Protein AF-A0A3B9MMD9-F1 (afdb_monomer_lite)

Secondary structure (DSSP, 8-state):
-PPP-EEEEEESS-HHHHHHHHHHHHHHHHHH-TT-EEEEEE----

Radius of gyration: 12.18 Å; chains: 1; bounding box: 28×17×34 Å

Sequence (46 aa):
MTLSLSIVVPAYNEGARLGKSLCSIVTYLNKYAPGSELIVVDDGST

Structure (mmCIF, N/CA/C/O backbone):
data_AF-A0A3B9MMD9-F1
#
_entry.id   AF-A0A3B9MMD9-F1
#
loop_
_atom_site.group_PDB
_atom_site.id
_atom_site.type_symbol
_atom_site.label_atom_id
_atom_site.label_alt_id
_atom_site.label_comp_id
_atom_site.label_asym_id
_atom_site.label_entity_id
_atom_site.label_seq_id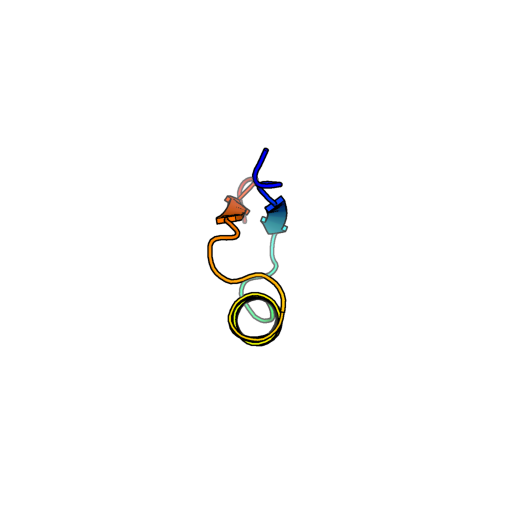
_atom_site.pdbx_PDB_ins_code
_atom_site.Cartn_x
_atom_site.Cartn_y
_atom_site.Cartn_z
_atom_site.occupancy
_atom_site.B_iso_or_equiv
_atom_site.auth_seq_id
_atom_site.auth_comp_id
_atom_site.auth_asym_id
_atom_site.auth_atom_id
_atom_site.pdbx_PDB_model_num
ATOM 1 N N . MET A 1 1 ? -18.189 12.866 17.172 1.00 52.62 1 MET A N 1
ATOM 2 C CA . MET A 1 1 ? -17.596 12.853 15.819 1.00 52.62 1 MET A CA 1
ATOM 3 C C . MET A 1 1 ? -16.509 11.800 15.791 1.00 52.62 1 MET A C 1
ATOM 5 O O . MET A 1 1 ? -15.685 11.797 16.696 1.00 52.62 1 MET A O 1
ATOM 9 N N . THR A 1 2 ? -16.532 10.903 14.812 1.00 77.06 2 THR A N 1
ATOM 10 C CA . THR A 1 2 ? -15.434 9.965 14.550 1.00 77.06 2 THR A CA 1
ATOM 11 C C . THR A 1 2 ? -14.447 10.634 13.600 1.00 77.06 2 THR A C 1
ATOM 13 O O . THR A 1 2 ? -14.867 11.239 12.616 1.00 77.06 2 THR A O 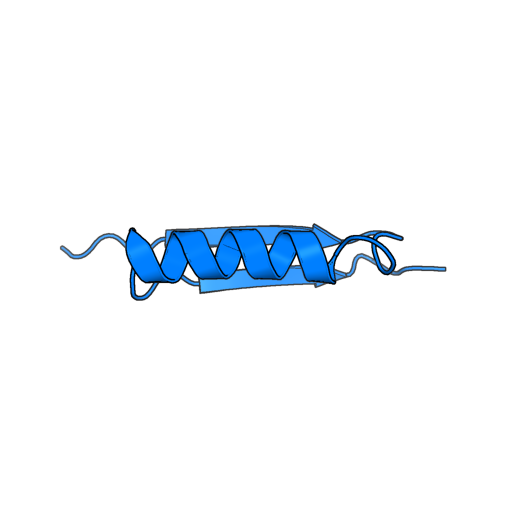1
ATOM 16 N N . LEU A 1 3 ? -13.155 10.579 13.915 1.00 83.81 3 LEU A N 1
ATOM 17 C CA . LEU A 1 3 ? -12.111 11.113 13.045 1.00 83.81 3 LEU A CA 1
ATOM 18 C C . LEU A 1 3 ? -11.819 10.086 11.942 1.00 83.81 3 LEU A C 1
ATOM 20 O O . LEU A 1 3 ? -11.552 8.928 12.258 1.00 83.81 3 LEU A O 1
ATOM 24 N N . SER A 1 4 ? -11.864 10.503 10.679 1.00 90.56 4 SER A N 1
ATOM 25 C CA . SER A 1 4 ? -11.480 9.663 9.538 1.00 90.56 4 SER A CA 1
ATOM 26 C C . SER A 1 4 ? -10.069 10.023 9.079 1.00 90.56 4 SER A C 1
ATOM 28 O O . SER A 1 4 ? -9.727 11.203 9.005 1.00 90.56 4 SER A O 1
ATOM 30 N N . LEU A 1 5 ? -9.253 9.010 8.781 1.00 94.19 5 LEU A N 1
ATOM 31 C CA . LEU A 1 5 ? -7.873 9.165 8.321 1.00 94.19 5 LEU A CA 1
ATOM 32 C C . LEU A 1 5 ? -7.738 8.597 6.905 1.00 94.19 5 LEU A C 1
ATOM 34 O O . LEU A 1 5 ? -7.926 7.397 6.718 1.00 94.19 5 LEU A O 1
ATOM 38 N N . SER A 1 6 ? -7.348 9.444 5.953 1.00 95.94 6 SER A N 1
ATOM 39 C CA . SER A 1 6 ? -6.942 9.028 4.606 1.00 95.94 6 SER A CA 1
ATOM 40 C C . SER A 1 6 ? -5.449 9.288 4.423 1.00 95.94 6 SER A C 1
ATOM 42 O O . SER A 1 6 ? -4.961 10.383 4.712 1.00 95.94 6 SER A O 1
ATOM 44 N N . ILE A 1 7 ? -4.717 8.281 3.949 1.00 95.00 7 ILE A N 1
ATOM 45 C CA . ILE A 1 7 ? -3.291 8.365 3.622 1.00 95.00 7 ILE A CA 1
ATOM 46 C C . ILE A 1 7 ? -3.135 8.248 2.112 1.00 95.00 7 ILE A C 1
ATOM 48 O O . ILE A 1 7 ? -3.576 7.270 1.515 1.00 95.00 7 ILE A O 1
ATOM 52 N N . VAL A 1 8 ? -2.472 9.230 1.504 1.00 95.25 8 VAL A N 1
ATOM 53 C CA . VAL A 1 8 ? -2.191 9.253 0.066 1.00 95.25 8 VAL A CA 1
ATOM 54 C C . VAL A 1 8 ? -0.709 8.967 -0.153 1.00 95.25 8 VAL A C 1
ATOM 56 O O . VAL A 1 8 ? 0.145 9.684 0.367 1.00 95.25 8 VAL A O 1
ATOM 59 N N . VAL A 1 9 ? -0.405 7.913 -0.909 1.00 93.25 9 VAL A N 1
ATOM 60 C CA . VAL A 1 9 ? 0.960 7.495 -1.244 1.00 93.25 9 VAL A CA 1
ATOM 61 C C . VAL A 1 9 ? 1.166 7.634 -2.753 1.00 93.25 9 VAL A C 1
ATOM 63 O O . VAL A 1 9 ? 0.650 6.806 -3.506 1.00 93.25 9 VAL A O 1
ATOM 66 N N . PRO A 1 10 ? 1.913 8.647 -3.219 1.00 90.94 10 PRO A N 1
ATOM 67 C CA . PRO A 1 10 ? 2.351 8.692 -4.606 1.00 90.94 10 PRO A CA 1
ATOM 68 C C . PRO A 1 10 ? 3.376 7.581 -4.863 1.00 90.94 10 PRO A C 1
ATOM 70 O O . PRO A 1 10 ? 4.302 7.375 -4.073 1.00 90.94 10 PRO A O 1
ATOM 73 N N . ALA A 1 11 ? 3.208 6.862 -5.966 1.00 88.81 11 ALA A N 1
ATOM 74 C CA . ALA A 1 11 ? 4.060 5.762 -6.385 1.00 88.81 11 ALA A CA 1
ATOM 75 C C . ALA A 1 11 ? 4.525 6.000 -7.829 1.00 88.81 11 ALA A C 1
ATOM 77 O O . ALA A 1 11 ? 3.812 5.685 -8.772 1.00 88.81 11 ALA A O 1
ATOM 78 N N . TYR A 1 12 ? 5.733 6.543 -7.990 1.00 86.56 12 TYR A N 1
ATOM 79 C CA . TYR A 1 12 ? 6.382 6.750 -9.289 1.00 86.56 12 TYR A CA 1
ATOM 80 C C . TYR A 1 12 ? 7.640 5.886 -9.378 1.00 86.56 12 TYR A C 1
ATOM 82 O O . TYR A 1 12 ? 8.548 6.054 -8.566 1.00 86.56 12 TYR A O 1
ATOM 90 N N . ASN A 1 13 ? 7.700 4.946 -10.328 1.00 81.88 13 ASN A N 1
ATOM 91 C CA . ASN A 1 13 ? 8.830 4.016 -10.501 1.00 81.88 13 ASN A CA 1
ATOM 92 C C . ASN A 1 13 ? 9.203 3.212 -9.230 1.00 81.88 13 ASN A C 1
ATOM 94 O O . ASN A 1 13 ? 10.323 2.728 -9.077 1.00 81.88 13 ASN A O 1
ATOM 98 N N . GLU A 1 14 ? 8.249 3.020 -8.314 1.00 83.00 14 GLU A N 1
ATOM 99 C CA . GLU A 1 14 ? 8.463 2.363 -7.017 1.00 83.00 14 GLU A CA 1
ATOM 100 C C . GLU A 1 14 ? 8.148 0.858 -7.021 1.00 83.00 14 GLU A C 1
ATOM 102 O O . GLU A 1 14 ? 8.183 0.222 -5.970 1.00 83.00 14 GLU A O 1
ATOM 107 N N . GLY A 1 15 ? 7.867 0.248 -8.179 1.00 80.81 15 GLY A N 1
ATOM 108 C CA . GLY A 1 15 ? 7.351 -1.128 -8.281 1.00 80.81 15 GLY A CA 1
ATOM 109 C C . GLY A 1 15 ? 8.132 -2.180 -7.478 1.00 80.81 15 GLY A C 1
ATOM 110 O O . GLY A 1 15 ? 7.531 -3.040 -6.835 1.00 80.81 15 GLY A O 1
ATOM 111 N N . ALA A 1 16 ? 9.464 -2.068 -7.417 1.00 85.75 16 ALA A N 1
ATOM 112 C CA . ALA A 1 16 ? 10.315 -2.996 -6.665 1.00 85.75 16 ALA A CA 1
ATOM 113 C C . ALA A 1 16 ? 10.188 -2.877 -5.129 1.00 85.75 16 ALA A C 1
ATOM 115 O O . ALA A 1 16 ? 10.461 -3.839 -4.411 1.00 85.75 16 ALA A O 1
ATOM 116 N N . ARG A 1 17 ? 9.797 -1.709 -4.600 1.00 88.19 17 ARG A N 1
ATOM 117 C CA . ARG A 1 17 ? 9.736 -1.425 -3.151 1.00 88.19 17 ARG A CA 1
ATOM 118 C C . ARG A 1 17 ? 8.312 -1.212 -2.641 1.00 88.19 17 ARG A C 1
ATOM 120 O O . ARG A 1 17 ? 8.053 -1.438 -1.455 1.00 88.19 17 ARG A O 1
ATOM 127 N N . LEU A 1 18 ? 7.392 -0.837 -3.525 1.00 89.69 18 LEU A N 1
ATOM 128 C CA . LEU A 1 18 ? 6.024 -0.443 -3.209 1.00 89.69 18 LEU A CA 1
ATOM 129 C C . LEU A 1 18 ? 5.306 -1.502 -2.370 1.00 89.69 18 LEU A C 1
ATOM 131 O O . LEU A 1 18 ? 4.770 -1.173 -1.316 1.00 89.69 18 LEU A O 1
ATOM 135 N N . GLY A 1 19 ? 5.383 -2.781 -2.752 1.00 92.19 19 GLY A N 1
ATOM 136 C CA . GLY A 1 19 ? 4.725 -3.866 -2.014 1.00 92.19 19 GLY A CA 1
ATOM 137 C C . GLY A 1 19 ? 5.147 -3.954 -0.540 1.00 92.19 19 GLY A C 1
ATOM 138 O O . GLY A 1 19 ? 4.298 -4.049 0.347 1.00 92.19 19 GLY A O 1
ATOM 139 N N . LYS A 1 20 ? 6.452 -3.844 -0.248 1.00 95.44 20 LYS A N 1
ATOM 140 C CA . LYS A 1 20 ? 6.973 -3.887 1.131 1.00 95.44 20 LYS A CA 1
ATOM 141 C C . LYS A 1 20 ? 6.521 -2.671 1.946 1.00 95.44 20 LYS A C 1
ATOM 143 O O . LYS A 1 20 ? 6.159 -2.812 3.119 1.00 95.44 20 LYS A O 1
ATOM 148 N N . SER A 1 21 ? 6.524 -1.493 1.327 1.00 93.44 21 SER A N 1
ATOM 149 C CA . SER A 1 21 ? 6.068 -0.250 1.956 1.00 93.44 21 SER A CA 1
ATOM 150 C C . SER A 1 21 ? 4.574 -0.304 2.278 1.00 93.44 21 SER A C 1
ATOM 152 O O . SER A 1 21 ? 4.194 -0.084 3.426 1.00 93.44 21 SER A O 1
ATOM 154 N N . LEU A 1 22 ? 3.733 -0.684 1.309 1.00 95.62 22 LEU A N 1
ATOM 155 C CA . LEU A 1 22 ? 2.284 -0.794 1.499 1.00 95.62 22 LEU A CA 1
ATOM 156 C C . LEU A 1 22 ? 1.930 -1.823 2.572 1.00 95.62 22 LEU A C 1
ATOM 158 O O . LEU A 1 22 ? 1.100 -1.541 3.431 1.00 95.62 22 LEU A O 1
ATOM 162 N N . CYS A 1 23 ? 2.605 -2.975 2.597 1.00 96.44 23 CYS A N 1
ATOM 163 C CA . CYS A 1 23 ? 2.369 -3.986 3.628 1.00 96.44 23 CYS A CA 1
ATOM 164 C C . CYS A 1 23 ? 2.667 -3.447 5.038 1.00 96.44 23 CYS A C 1
ATOM 166 O O . CYS A 1 23 ? 1.922 -3.715 5.982 1.00 96.44 23 CYS A O 1
ATOM 168 N N . SER A 1 24 ? 3.728 -2.646 5.179 1.00 96.69 24 SER A N 1
ATOM 169 C CA . SER A 1 24 ? 4.095 -2.016 6.453 1.00 96.69 24 SER A CA 1
ATOM 170 C C . SER A 1 24 ? 3.061 -0.969 6.882 1.00 96.69 24 SER A C 1
ATOM 172 O O . SER A 1 24 ? 2.646 -0.956 8.042 1.00 96.69 24 SER A O 1
ATOM 174 N N . ILE A 1 25 ? 2.596 -0.140 5.940 1.00 95.75 25 ILE A N 1
ATOM 175 C CA . ILE A 1 25 ? 1.564 0.880 6.180 1.00 95.75 25 ILE A CA 1
ATOM 176 C C . ILE A 1 25 ? 0.250 0.216 6.601 1.00 95.75 25 ILE A C 1
ATOM 178 O O . ILE A 1 25 ? -0.285 0.543 7.656 1.00 95.75 25 ILE A O 1
ATOM 182 N N . VAL A 1 26 ? -0.236 -0.767 5.840 1.00 96.25 26 VAL A N 1
ATOM 183 C CA . VAL A 1 26 ? -1.481 -1.492 6.147 1.00 96.25 26 VAL A CA 1
ATOM 184 C C . VAL A 1 26 ? -1.399 -2.188 7.506 1.00 96.25 26 VAL A C 1
ATOM 186 O O . VAL A 1 26 ? -2.345 -2.123 8.287 1.00 96.25 26 VAL A O 1
ATOM 189 N N . THR A 1 27 ? -0.258 -2.802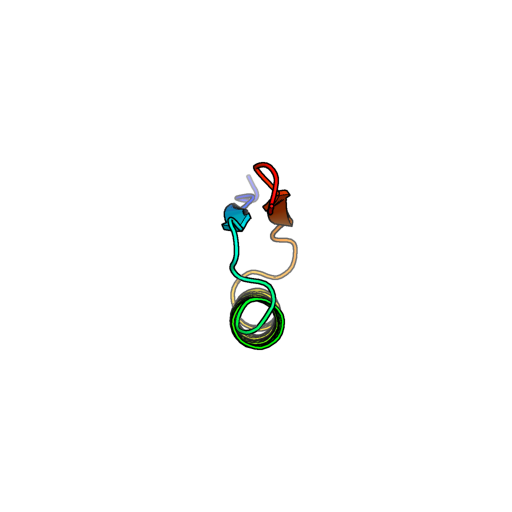 7.837 1.00 97.44 27 THR A N 1
ATOM 190 C CA . THR A 1 27 ? -0.054 -3.440 9.150 1.00 97.44 27 THR A CA 1
ATOM 191 C C . THR A 1 27 ? -0.187 -2.432 10.291 1.00 97.44 27 THR A C 1
ATOM 193 O O . THR A 1 27 ? -0.826 -2.719 11.304 1.00 97.44 27 THR A O 1
ATOM 196 N N . TYR A 1 28 ? 0.389 -1.241 10.131 1.00 96.44 28 TYR A N 1
ATOM 197 C CA . TYR A 1 28 ? 0.268 -0.171 11.116 1.00 96.44 28 TYR A CA 1
ATOM 198 C C . TYR A 1 28 ? -1.179 0.330 11.231 1.00 96.44 28 TYR A C 1
ATOM 200 O O . TYR A 1 28 ? -1.723 0.407 12.334 1.00 96.44 28 TYR A O 1
ATOM 208 N N . LEU A 1 29 ? -1.8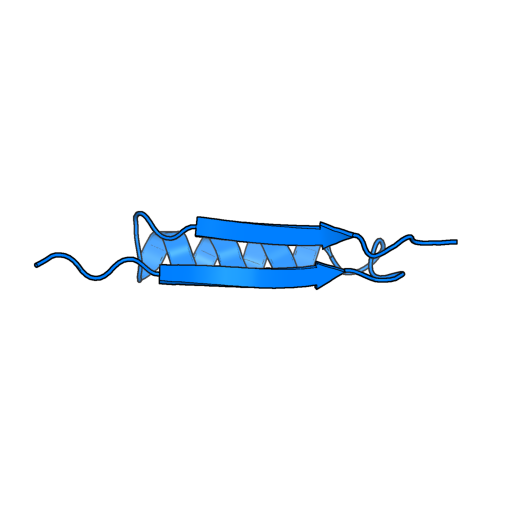28 0.613 10.101 1.00 95.81 29 LEU A N 1
ATOM 209 C CA . LEU A 1 29 ? -3.194 1.136 10.065 1.00 95.81 29 LEU A CA 1
ATOM 210 C C . LEU A 1 29 ? -4.204 0.168 10.675 1.00 95.81 29 LEU A C 1
ATOM 212 O O . LEU A 1 29 ? -5.004 0.575 11.514 1.00 95.81 29 LEU A O 1
ATOM 216 N N . ASN A 1 30 ? -4.098 -1.123 10.366 1.00 94.81 30 ASN A N 1
ATOM 217 C CA . ASN A 1 30 ? -4.956 -2.145 10.964 1.00 94.81 30 ASN A CA 1
ATOM 218 C C . ASN A 1 30 ? -4.829 -2.208 12.493 1.00 94.81 30 ASN A C 1
ATOM 220 O O . ASN A 1 30 ? -5.795 -2.549 13.172 1.00 94.81 30 ASN A O 1
ATOM 224 N N . LYS A 1 31 ? -3.654 -1.883 13.045 1.00 97.12 31 LYS A N 1
ATOM 225 C CA . LYS A 1 31 ? -3.406 -1.933 14.490 1.00 97.12 31 LYS A CA 1
ATOM 226 C C . LYS A 1 31 ? -3.845 -0.666 15.225 1.00 97.12 31 LYS A C 1
ATOM 228 O O . LYS A 1 31 ? -4.316 -0.768 16.355 1.00 97.12 31 LYS A O 1
ATOM 233 N N . TYR A 1 32 ? -3.653 0.508 14.627 1.00 95.12 32 TYR A N 1
ATOM 234 C CA . TYR A 1 32 ? -3.774 1.788 15.339 1.00 95.12 32 TYR A CA 1
ATOM 235 C C . TYR A 1 32 ? -4.887 2.701 14.819 1.00 95.12 32 TYR A C 1
ATOM 237 O O . TYR A 1 32 ? -5.352 3.563 15.560 1.00 95.12 32 TYR A O 1
ATOM 245 N N . ALA A 1 33 ? -5.325 2.517 13.575 1.00 93.81 33 ALA A N 1
ATOM 246 C CA . ALA A 1 33 ? -6.356 3.330 12.937 1.00 93.81 33 ALA A CA 1
ATOM 247 C C . ALA A 1 33 ? -7.304 2.453 12.093 1.00 93.81 33 ALA A C 1
ATOM 249 O O . ALA A 1 33 ? -7.384 2.629 10.873 1.00 93.81 33 ALA A O 1
ATOM 250 N N . PRO A 1 34 ? -8.008 1.482 12.707 1.00 90.06 34 PRO A N 1
ATOM 251 C CA . PRO A 1 34 ? -8.959 0.645 11.985 1.00 90.06 34 PRO A CA 1
ATOM 252 C C . PRO A 1 34 ? -10.052 1.516 11.345 1.00 90.06 34 PRO A C 1
ATOM 254 O O . PRO A 1 34 ? -10.642 2.366 12.009 1.00 90.06 34 PRO A O 1
ATOM 257 N N . GLY A 1 35 ? -10.299 1.318 10.046 1.00 92.12 35 GLY A N 1
ATOM 258 C CA . GLY A 1 35 ? -11.219 2.145 9.251 1.00 92.12 35 GLY A CA 1
ATOM 259 C C . GLY A 1 35 ? -10.567 3.331 8.529 1.00 92.12 35 GLY A C 1
ATOM 260 O O . GLY A 1 35 ? -11.276 4.140 7.938 1.00 92.12 35 GLY A O 1
ATOM 261 N N . SER A 1 36 ? -9.237 3.440 8.570 1.00 95.62 36 SER A N 1
ATOM 262 C CA . SER A 1 36 ? -8.488 4.360 7.710 1.00 95.62 36 SER A CA 1
ATOM 263 C C . SER A 1 36 ? -8.456 3.894 6.252 1.00 95.62 36 SER A C 1
ATOM 265 O O . SER A 1 36 ? -8.571 2.706 5.948 1.00 95.62 36 SER A O 1
ATOM 267 N N . GLU A 1 37 ? -8.286 4.854 5.351 1.00 96.31 37 GLU A N 1
ATOM 268 C CA . GLU A 1 37 ? -8.188 4.648 3.910 1.00 96.31 37 GLU A CA 1
ATOM 269 C C . GLU A 1 37 ? -6.738 4.842 3.448 1.00 96.31 37 GLU A C 1
ATOM 271 O O . GLU A 1 37 ? -6.052 5.771 3.881 1.00 96.31 37 GLU A O 1
ATOM 276 N N . LEU A 1 38 ? -6.272 3.972 2.551 1.00 96.62 38 LEU A N 1
ATOM 277 C CA . LEU A 1 38 ? -4.972 4.090 1.896 1.00 96.62 38 LEU A CA 1
ATOM 278 C C . LEU A 1 38 ? -5.183 4.208 0.386 1.00 96.62 38 LEU A C 1
ATOM 280 O O . LEU A 1 38 ? -5.661 3.271 -0.249 1.00 96.62 38 LEU A O 1
ATOM 284 N N . ILE A 1 39 ? -4.797 5.348 -0.178 1.00 95.50 39 ILE A N 1
ATOM 285 C CA . ILE A 1 39 ? -4.905 5.654 -1.604 1.00 95.50 39 ILE A CA 1
ATOM 286 C C . ILE A 1 39 ? -3.499 5.632 -2.196 1.00 95.50 39 ILE A C 1
ATOM 288 O O . ILE A 1 39 ? -2.631 6.394 -1.770 1.00 95.50 39 ILE A O 1
ATOM 292 N N . VAL A 1 40 ? -3.272 4.773 -3.187 1.00 94.19 40 VAL A N 1
ATOM 293 C CA . VAL A 1 40 ? -2.017 4.737 -3.946 1.00 94.19 40 VAL A CA 1
ATOM 294 C C . VAL A 1 40 ? -2.240 5.450 -5.269 1.00 94.19 40 VAL A C 1
ATOM 296 O O . VAL A 1 40 ? -3.150 5.090 -6.013 1.00 94.19 40 VAL A O 1
ATOM 299 N N . VAL A 1 41 ? -1.427 6.465 -5.545 1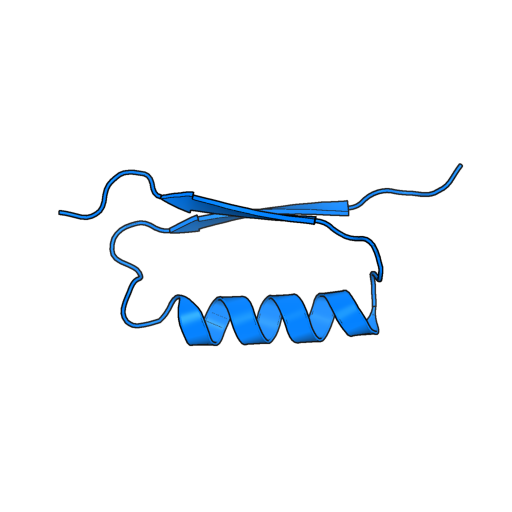.00 93.12 41 VAL A N 1
ATOM 300 C CA . VAL A 1 41 ? -1.516 7.262 -6.772 1.00 93.12 41 VAL A CA 1
ATOM 301 C C . VAL A 1 41 ? -0.342 6.895 -7.667 1.00 93.12 41 VAL A C 1
ATOM 303 O O . VAL A 1 41 ? 0.798 7.215 -7.339 1.00 93.12 41 VAL A O 1
ATOM 306 N N . ASP A 1 42 ? -0.619 6.211 -8.773 1.00 87.50 42 ASP A N 1
ATOM 307 C CA . ASP A 1 42 ? 0.355 5.989 -9.844 1.00 87.50 42 ASP A CA 1
ATOM 308 C C . ASP A 1 42 ? 0.342 7.211 -10.771 1.00 87.50 42 ASP A C 1
ATOM 310 O O . ASP A 1 42 ? -0.662 7.481 -11.430 1.00 87.50 42 ASP A O 1
ATOM 314 N N . ASP A 1 43 ? 1.436 7.975 -10.773 1.00 79.81 43 ASP A N 1
ATOM 315 C CA . ASP A 1 43 ? 1.607 9.181 -11.605 1.00 79.81 43 ASP A CA 1
ATOM 316 C C . ASP A 1 43 ? 2.179 8.849 -13.002 1.00 79.81 43 ASP A C 1
ATOM 318 O O . ASP A 1 43 ? 2.640 9.717 -13.738 1.00 79.81 43 ASP A O 1
ATOM 322 N N . GLY A 1 44 ? 2.164 7.567 -13.382 1.00 69.44 44 GLY A N 1
ATOM 323 C CA . GLY A 1 44 ? 2.693 7.083 -14.650 1.00 69.44 44 GLY A CA 1
ATOM 324 C C . GLY A 1 44 ? 4.137 6.626 -14.504 1.00 69.44 44 GLY A C 1
ATOM 325 O O . GLY A 1 44 ? 5.075 7.414 -14.579 1.00 69.44 44 GLY A O 1
ATOM 326 N N . SER A 1 45 ? 4.319 5.322 -14.323 1.00 66.38 45 SER A N 1
ATOM 327 C CA . SER A 1 45 ? 5.632 4.678 -14.407 1.00 66.38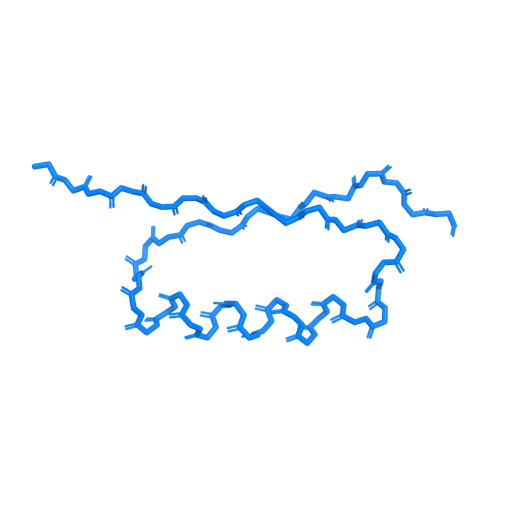 45 SER A CA 1
ATOM 328 C C . SER A 1 45 ? 5.993 4.408 -15.880 1.00 66.38 45 SER A C 1
ATOM 330 O O . SER A 1 45 ? 5.138 3.956 -16.643 1.00 66.38 45 SER A O 1
ATOM 332 N N . THR A 1 46 ? 7.229 4.707 -16.295 1.00 61.94 46 THR A N 1
ATOM 333 C CA . THR A 1 46 ? 7.750 4.467 -17.668 1.00 61.94 46 THR A CA 1
ATOM 334 C C . THR A 1 46 ? 8.468 3.139 -17.810 1.00 61.94 46 THR A C 1
ATOM 336 O O . THR A 1 46 ? 9.239 2.802 -16.884 1.00 61.94 46 THR A O 1
#

pLDDT: mean 89.22, std 9.85, range [52.62, 97.44]

Foldseek 3Di:
DDDEAEAEAEDEQCVVPVVVVVVVVVVVCVVPPPRYHYHYHDPDYD